Protein AF-A0A967VS75-F1 (afdb_monomer_lite)

Structure (mmCIF, N/CA/C/O backbone):
data_AF-A0A967VS75-F1
#
_entry.id   AF-A0A967VS75-F1
#
loop_
_atom_site.group_PDB
_atom_site.id
_atom_site.type_symbol
_atom_site.label_atom_id
_atom_site.label_alt_id
_atom_site.label_comp_id
_atom_site.label_asym_id
_atom_site.label_entity_id
_atom_site.label_seq_id
_atom_site.pdbx_PDB_ins_code
_atom_site.Cartn_x
_atom_site.Cartn_y
_atom_site.Cartn_z
_atom_site.occupancy
_atom_site.B_iso_or_equiv
_atom_site.auth_seq_id
_atom_site.auth_comp_id
_atom_site.auth_asym_id
_atom_site.auth_atom_id
_atom_site.pdbx_PDB_model_num
ATOM 1 N N . ARG A 1 1 ? -2.967 -2.431 6.592 1.00 58.91 1 ARG A N 1
ATOM 2 C CA . ARG A 1 1 ? -3.083 -2.536 8.071 1.00 58.91 1 ARG A CA 1
ATOM 3 C C . ARG A 1 1 ? -2.213 -1.535 8.833 1.00 58.91 1 ARG A C 1
ATOM 5 O O . ARG A 1 1 ? -2.666 -1.075 9.859 1.00 58.91 1 ARG A O 1
ATOM 12 N N . MET A 1 2 ? -1.018 -1.170 8.354 1.00 60.44 2 MET A N 1
ATOM 13 C CA . MET A 1 2 ? -0.004 -0.427 9.129 1.00 60.44 2 MET A CA 1
ATOM 14 C C . MET A 1 2 ? -0.432 0.941 9.716 1.00 60.44 2 MET A C 1
ATOM 16 O O . MET A 1 2 ? 0.204 1.395 10.656 1.00 60.44 2 MET A O 1
ATOM 20 N N . PHE A 1 3 ? -1.497 1.575 9.209 1.00 85.94 3 PHE A N 1
ATOM 21 C CA . PHE A 1 3 ? -1.961 2.890 9.687 1.00 85.94 3 PHE A CA 1
ATOM 22 C C . PHE A 1 3 ? -3.266 2.859 10.497 1.00 85.94 3 PHE A C 1
ATOM 24 O O . PHE A 1 3 ? -3.561 3.815 11.205 1.00 85.94 3 PHE A O 1
ATOM 31 N N . VAL A 1 4 ? -4.054 1.781 10.406 1.00 92.38 4 VAL A N 1
ATOM 32 C CA . VAL A 1 4 ? -5.334 1.673 11.126 1.00 92.38 4 VAL A CA 1
ATOM 33 C C . VAL A 1 4 ? -5.069 1.023 12.478 1.00 92.38 4 VAL A C 1
ATOM 35 O O . VAL A 1 4 ? -4.542 -0.087 12.526 1.00 92.38 4 VAL A O 1
ATOM 38 N N . THR A 1 5 ? -5.431 1.706 13.563 1.00 93.06 5 THR A N 1
ATOM 39 C CA . THR A 1 5 ? -5.151 1.251 14.934 1.00 93.06 5 THR A CA 1
ATOM 40 C C . THR A 1 5 ? -6.364 0.598 15.593 1.00 93.06 5 THR A C 1
ATOM 42 O O . THR A 1 5 ? -6.242 -0.501 16.127 1.00 93.06 5 THR A O 1
ATOM 45 N N . ARG A 1 6 ? -7.530 1.247 15.539 1.00 96.50 6 ARG A N 1
ATOM 46 C CA . ARG A 1 6 ? -8.807 0.765 16.088 1.00 96.50 6 ARG A CA 1
ATOM 47 C C . ARG A 1 6 ? -9.985 1.509 15.456 1.00 96.50 6 ARG A C 1
ATOM 49 O O . ARG A 1 6 ? -9.776 2.548 14.829 1.00 96.50 6 ARG A O 1
ATOM 56 N N . PHE A 1 7 ? -11.197 1.002 15.653 1.00 96.75 7 PHE A N 1
ATOM 57 C CA . PHE A 1 7 ? -12.419 1.755 15.377 1.00 96.75 7 PHE A CA 1
ATOM 58 C C . PHE A 1 7 ? -12.721 2.728 16.519 1.00 96.75 7 PHE A C 1
ATOM 60 O O . PHE A 1 7 ? -12.367 2.489 17.676 1.00 96.75 7 PHE A O 1
ATOM 67 N N . GLU A 1 8 ? -13.365 3.844 16.193 1.00 97.81 8 GLU A N 1
ATOM 68 C CA . GLU A 1 8 ? -13.858 4.775 17.203 1.00 97.81 8 GLU A CA 1
ATOM 69 C C . GLU A 1 8 ? -14.883 4.080 18.111 1.00 97.81 8 GLU A C 1
ATOM 71 O O . GLU A 1 8 ? -15.708 3.296 17.649 1.00 97.81 8 GLU A O 1
ATOM 76 N N . GLY A 1 9 ? -14.791 4.327 19.420 1.00 97.94 9 GLY A N 1
ATOM 77 C CA . GLY A 1 9 ? -15.660 3.692 20.414 1.00 97.94 9 GLY A CA 1
ATOM 78 C C . GLY A 1 9 ? -15.345 2.226 20.736 1.00 97.94 9 GLY A C 1
ATOM 79 O O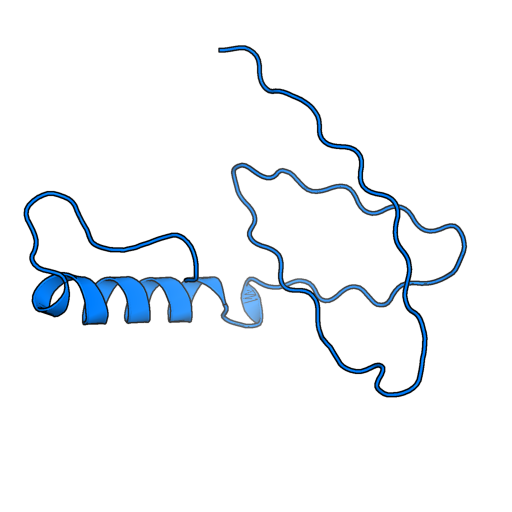 . GLY A 1 9 ? -16.029 1.655 21.576 1.00 97.94 9 GLY A O 1
ATOM 80 N N . MET A 1 10 ? -14.316 1.624 20.129 1.00 98.25 10 MET A N 1
ATOM 81 C CA . MET A 1 10 ? -13.910 0.237 20.387 1.00 98.25 10 MET A CA 1
ATOM 82 C C . MET A 1 10 ? -12.498 0.170 20.976 1.00 98.25 10 MET A C 1
ATOM 84 O O . MET A 1 10 ? -11.620 0.976 20.649 1.00 98.25 10 MET A O 1
ATOM 88 N N . THR A 1 11 ? -12.250 -0.829 21.817 1.00 97.88 11 THR A N 1
ATOM 89 C CA . THR A 1 11 ? -10.894 -1.207 22.234 1.00 97.88 11 THR A CA 1
ATOM 90 C 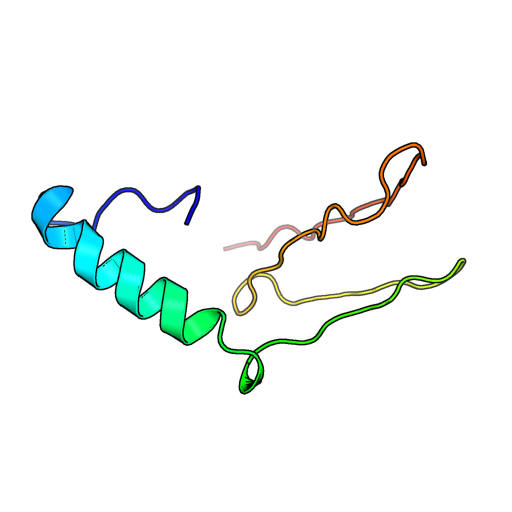C . THR A 1 11 ? -10.110 -1.796 21.049 1.00 97.88 11 THR A C 1
ATOM 92 O O . THR A 1 11 ? -10.703 -2.218 20.043 1.00 97.88 11 THR A O 1
ATOM 95 N N . PRO A 1 12 ? -8.766 -1.825 21.108 1.00 96.44 12 PRO A N 1
ATOM 96 C CA . PRO A 1 12 ? -7.953 -2.511 20.103 1.00 96.44 12 PRO A CA 1
ATOM 97 C C . PRO A 1 12 ? -8.344 -3.983 19.920 1.00 96.44 12 PRO A C 1
ATOM 99 O O . PRO A 1 12 ? -8.393 -4.464 18.788 1.00 96.44 12 PRO A O 1
ATOM 102 N N . GLU A 1 13 ? -8.660 -4.678 21.012 1.00 97.56 13 GLU A N 1
ATOM 103 C CA . GLU A 1 13 ? -9.021 -6.095 21.034 1.00 97.56 13 GLU A CA 1
ATOM 104 C C . GLU A 1 13 ? -10.349 -6.338 20.313 1.00 97.56 13 GLU A C 1
ATOM 106 O O . GLU A 1 13 ? -10.431 -7.220 19.458 1.00 97.56 13 GLU A O 1
ATOM 111 N N . GLU A 1 14 ? -11.362 -5.508 20.582 1.00 97.94 14 GLU A N 1
ATOM 112 C CA . GLU A 1 14 ? -12.652 -5.558 19.882 1.00 97.94 14 GLU A CA 1
ATOM 113 C C . GLU A 1 14 ? -12.508 -5.184 18.399 1.00 97.94 14 GLU A C 1
ATOM 115 O O . GLU A 1 14 ? -13.159 -5.765 17.531 1.00 97.94 14 GLU A O 1
ATOM 120 N N . SER A 1 15 ? -11.636 -4.222 18.085 1.00 98.19 15 SER A N 1
ATOM 121 C CA . SER A 1 15 ? -11.433 -3.737 16.714 1.00 98.19 15 SER A CA 1
ATOM 122 C C . SER A 1 15 ? -10.685 -4.733 15.835 1.00 98.19 15 SER A C 1
ATOM 124 O O . SER A 1 15 ? -10.913 -4.799 14.622 1.00 98.19 15 SER A O 1
ATOM 126 N N . ARG A 1 16 ? -9.751 -5.488 16.423 1.00 96.38 16 ARG A N 1
ATOM 127 C CA . ARG A 1 16 ? -8.824 -6.351 15.694 1.00 96.38 16 ARG A CA 1
ATOM 128 C C . ARG A 1 16 ? -9.504 -7.343 14.744 1.00 96.38 16 ARG A C 1
ATOM 130 O O . ARG A 1 16 ? -9.103 -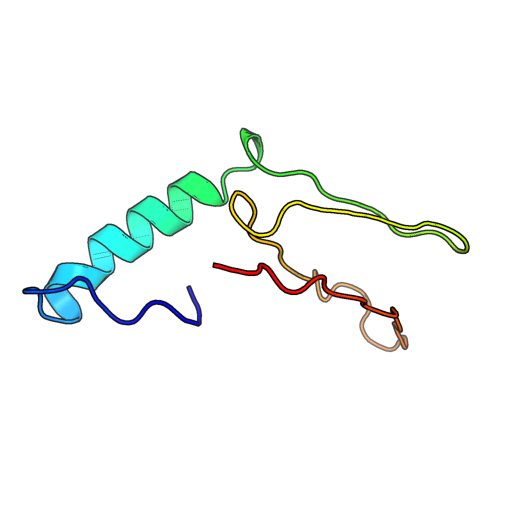7.351 13.579 1.00 96.38 16 ARG A O 1
ATOM 137 N N . PRO A 1 17 ? -10.509 -8.142 15.152 1.00 97.25 17 PRO A N 1
ATOM 138 C CA . PRO A 1 17 ? -11.145 -9.097 14.245 1.00 97.25 17 PRO A CA 1
ATOM 139 C C . PRO A 1 17 ? -11.812 -8.418 13.041 1.00 97.25 17 PRO A C 1
ATOM 141 O O . PRO A 1 17 ? -11.729 -8.937 11.930 1.00 97.25 17 PRO A O 1
ATOM 144 N N . LEU A 1 18 ? -12.406 -7.233 13.221 1.00 97.56 18 LEU A N 1
ATOM 145 C CA . LEU A 1 18 ? -13.038 -6.477 12.136 1.00 97.56 18 LEU A CA 1
ATOM 146 C C . LEU A 1 18 ? -12.008 -5.889 11.165 1.00 97.56 18 LEU A C 1
ATOM 148 O O . LEU A 1 18 ? -12.152 -6.030 9.950 1.00 97.56 18 LEU A O 1
ATOM 152 N N . ILE A 1 19 ? -10.937 -5.278 11.685 1.00 96.94 19 ILE A N 1
A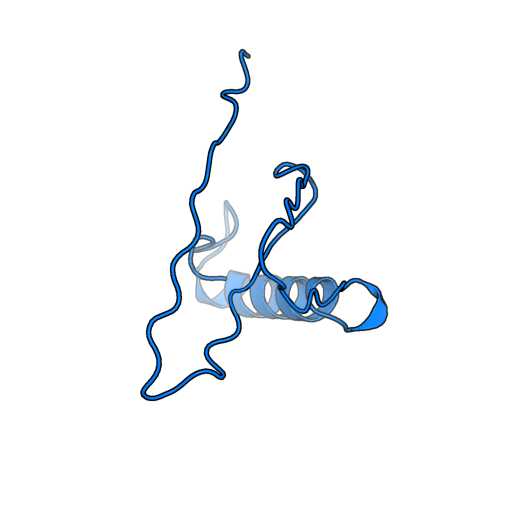TOM 153 C CA . ILE A 1 19 ? -9.810 -4.802 10.864 1.00 96.94 19 ILE A CA 1
ATOM 154 C C . ILE A 1 19 ? -9.210 -5.971 10.082 1.00 96.94 19 ILE A C 1
ATOM 156 O O . ILE A 1 19 ? -8.849 -5.831 8.907 1.00 96.94 19 ILE A O 1
ATOM 160 N N . ASP A 1 20 ? -9.100 -7.132 10.727 1.00 95.94 20 ASP A N 1
ATOM 161 C CA . ASP A 1 20 ? -8.510 -8.300 10.108 1.00 95.94 20 ASP A CA 1
ATOM 162 C C . ASP A 1 20 ? -9.399 -8.860 8.994 1.00 95.94 20 ASP A C 1
ATOM 164 O O . ASP A 1 20 ? -8.883 -9.111 7.899 1.00 95.94 20 ASP A O 1
ATOM 168 N N . PHE A 1 21 ? -10.709 -8.954 9.235 1.00 97.25 21 PHE A N 1
ATOM 169 C CA . PHE A 1 21 ? -11.720 -9.355 8.257 1.00 97.25 21 PHE A CA 1
ATOM 170 C C . PHE A 1 21 ? -11.760 -8.420 7.043 1.00 97.25 21 PHE A C 1
ATOM 172 O O . PHE A 1 21 ? -11.584 -8.877 5.913 1.00 97.25 21 PHE A O 1
ATOM 179 N N . LEU A 1 22 ? -11.925 -7.110 7.256 1.00 96.31 22 LEU A N 1
ATOM 180 C CA . LEU A 1 22 ? -11.988 -6.127 6.169 1.00 96.31 22 LEU A CA 1
ATOM 181 C C . LEU A 1 22 ? -10.677 -6.093 5.380 1.00 96.31 22 LEU A C 1
ATOM 183 O O . LEU A 1 22 ? -10.692 -6.058 4.151 1.00 96.31 22 LEU A O 1
ATOM 187 N N . GLY A 1 23 ? -9.541 -6.157 6.082 1.00 95.00 23 GLY A N 1
ATOM 188 C CA . GLY A 1 23 ? -8.217 -6.246 5.471 1.00 95.00 23 GLY A CA 1
ATOM 189 C C . GLY A 1 23 ? -8.040 -7.504 4.616 1.00 95.00 23 GLY A C 1
ATOM 190 O O . GLY A 1 23 ? -7.459 -7.439 3.533 1.00 95.00 23 GLY A O 1
ATOM 191 N N . GLY A 1 24 ? -8.562 -8.643 5.076 1.00 95.75 24 GLY A N 1
ATOM 192 C CA . GLY A 1 24 ? -8.587 -9.883 4.303 1.00 95.75 24 GLY A CA 1
ATOM 193 C C . GLY A 1 24 ? -9.467 -9.757 3.062 1.00 95.75 24 GLY A C 1
ATOM 194 O O . GLY A 1 24 ? -9.026 -10.081 1.966 1.00 95.75 24 GLY A O 1
ATOM 195 N N . HIS A 1 25 ? -10.674 -9.206 3.208 1.00 96.31 25 HIS A N 1
ATOM 196 C CA . HIS A 1 25 ? -11.600 -9.000 2.098 1.00 96.31 25 HIS A CA 1
ATOM 197 C C . HIS A 1 25 ? -11.002 -8.115 0.997 1.00 96.31 25 HIS A C 1
ATOM 199 O O . HIS A 1 25 ? -10.995 -8.522 -0.160 1.00 96.31 25 HIS A O 1
ATOM 205 N N . MET A 1 26 ? -10.452 -6.946 1.345 1.00 94.88 26 MET A N 1
ATOM 206 C CA . MET A 1 26 ? -9.905 -5.992 0.364 1.00 94.88 26 MET A CA 1
ATOM 207 C C . MET A 1 26 ? -8.629 -6.479 -0.346 1.00 94.88 26 MET A C 1
ATOM 209 O O . MET A 1 26 ? -8.264 -5.928 -1.377 1.00 94.88 26 MET A O 1
ATOM 213 N N . SER A 1 27 ? -7.927 -7.476 0.208 1.00 94.69 27 SER A N 1
ATOM 214 C CA . SER A 1 27 ? -6.673 -8.011 -0.353 1.00 94.69 27 SER A CA 1
ATOM 215 C C . SER A 1 27 ? -6.853 -9.294 -1.168 1.00 94.69 27 SER A C 1
ATOM 217 O O . SER A 1 27 ? -5.875 -9.868 -1.649 1.00 94.69 27 SER A O 1
ATOM 219 N N . ARG A 1 28 ? -8.100 -9.739 -1.347 1.00 97.06 28 ARG A N 1
ATOM 220 C CA . ARG A 1 28 ? -8.456 -10.888 -2.180 1.00 97.06 28 ARG A CA 1
ATOM 221 C C . ARG A 1 28 ? -7.989 -10.704 -3.632 1.00 97.06 28 ARG A C 1
ATOM 223 O O . ARG A 1 28 ? -8.203 -9.620 -4.178 1.00 97.06 28 ARG A O 1
ATOM 230 N N . PRO A 1 29 ? -7.409 -11.734 -4.283 1.00 96.81 29 PRO A N 1
ATOM 231 C CA . PRO A 1 29 ? -6.858 -11.626 -5.635 1.00 96.81 29 PRO A CA 1
ATOM 232 C C . PRO A 1 29 ? -7.805 -11.006 -6.669 1.00 96.81 29 PRO A C 1
ATOM 234 O O . PRO A 1 29 ? -7.353 -10.249 -7.523 1.00 96.81 29 PRO A O 1
ATOM 237 N N . GLU A 1 30 ? -9.106 -11.270 -6.554 1.00 97.69 30 GLU A N 1
ATOM 238 C CA . GLU A 1 30 ? -10.168 -10.777 -7.437 1.00 97.69 30 GLU A CA 1
ATOM 239 C C . GLU A 1 30 ? -10.331 -9.247 -7.402 1.00 97.69 30 GLU A C 1
ATOM 241 O O . GLU A 1 30 ? -10.854 -8.667 -8.349 1.00 97.69 30 GLU A O 1
ATOM 246 N N . PHE A 1 31 ? -9.861 -8.589 -6.337 1.00 97.19 31 PHE A N 1
ATOM 247 C CA . PHE A 1 31 ? -9.861 -7.130 -6.186 1.00 97.19 31 PHE A CA 1
ATOM 248 C C . PHE A 1 31 ? -8.473 -6.514 -6.374 1.00 97.19 31 PHE A C 1
ATOM 250 O O . PHE A 1 31 ? -8.284 -5.319 -6.146 1.00 97.19 31 PHE A O 1
ATOM 257 N N . THR A 1 32 ? -7.482 -7.314 -6.775 1.00 97.19 32 THR A N 1
ATOM 258 C CA . THR A 1 32 ? -6.109 -6.842 -6.943 1.00 97.19 32 THR A CA 1
ATOM 259 C C . THR A 1 32 ? -5.673 -6.847 -8.396 1.00 97.19 32 THR A C 1
ATOM 261 O O . THR A 1 32 ? -6.018 -7.721 -9.186 1.00 97.19 32 THR A O 1
ATOM 264 N N . TRP A 1 33 ? -4.816 -5.888 -8.726 1.00 96.75 33 TRP A N 1
ATOM 265 C CA . TRP A 1 33 ? -4.059 -5.882 -9.966 1.00 96.75 33 TRP A CA 1
ATOM 266 C C . TRP A 1 33 ? -2.564 -5.889 -9.646 1.00 96.75 33 TRP A C 1
ATOM 268 O O . TRP A 1 33 ? -2.070 -5.037 -8.905 1.00 96.75 33 TRP A O 1
ATOM 278 N N . ARG A 1 34 ? -1.825 -6.859 -10.202 1.00 96.12 34 ARG A N 1
ATOM 279 C CA . ARG A 1 34 ? -0.368 -6.966 -10.034 1.00 96.12 34 ARG A CA 1
ATOM 280 C C . ARG A 1 34 ? 0.346 -6.447 -11.275 1.00 96.12 34 ARG A C 1
ATOM 282 O O . ARG A 1 34 ? 0.288 -7.058 -12.340 1.00 96.12 34 ARG A O 1
ATOM 289 N N . HIS A 1 35 ? 1.089 -5.358 -11.111 1.00 96.25 35 HIS A N 1
ATOM 290 C CA . HIS A 1 35 ? 1.874 -4.761 -12.186 1.00 96.25 35 HIS A CA 1
ATOM 291 C C . HIS A 1 35 ? 3.336 -5.236 -12.174 1.00 96.25 35 HIS A C 1
ATOM 293 O O . HIS A 1 35 ? 4.028 -5.132 -11.158 1.00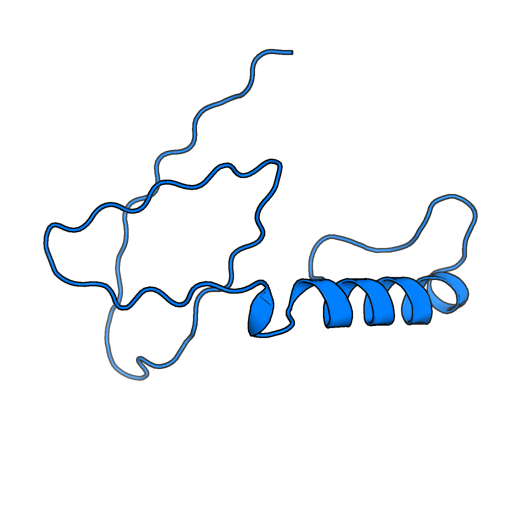 96.25 35 HIS A O 1
ATOM 299 N N . ARG A 1 36 ? 3.832 -5.713 -13.324 1.00 95.50 36 ARG A N 1
ATOM 300 C CA . ARG A 1 36 ? 5.252 -6.028 -13.542 1.00 95.50 36 ARG A CA 1
ATOM 301 C C . ARG A 1 36 ? 5.920 -4.890 -14.311 1.00 95.50 36 ARG A C 1
ATOM 303 O O . ARG A 1 36 ? 5.747 -4.783 -15.521 1.00 95.50 36 ARG A O 1
ATOM 310 N N . TRP A 1 37 ? 6.708 -4.100 -13.590 1.00 95.75 37 TRP A N 1
ATOM 311 C CA . TRP A 1 37 ? 7.404 -2.927 -14.116 1.00 95.75 37 TRP A CA 1
ATOM 312 C C . TRP A 1 37 ? 8.391 -3.256 -15.240 1.00 95.75 37 TRP A C 1
ATOM 314 O O . TRP A 1 37 ? 9.114 -4.254 -15.186 1.00 95.75 37 TRP A O 1
ATOM 324 N N . ARG A 1 38 ? 8.468 -2.350 -16.215 1.00 96.12 38 ARG A N 1
ATOM 325 C CA . ARG A 1 38 ? 9.488 -2.271 -17.265 1.00 96.12 38 ARG A CA 1
ATOM 326 C C . ARG A 1 38 ? 9.986 -0.825 -17.400 1.00 96.12 38 ARG A C 1
ATOM 328 O O . ARG A 1 38 ? 9.254 0.099 -17.038 1.00 96.12 38 ARG A O 1
ATOM 335 N N . PRO A 1 39 ? 11.207 -0.606 -17.920 1.00 96.31 39 PRO A N 1
ATOM 336 C CA . PRO A 1 39 ? 11.709 0.741 -18.180 1.00 96.31 39 PRO A CA 1
ATOM 337 C C . PRO A 1 39 ? 10.742 1.567 -19.041 1.00 96.31 39 PRO A C 1
ATOM 339 O O . PRO A 1 39 ? 10.156 1.047 -19.988 1.00 96.31 39 PRO A O 1
ATOM 342 N N . GLY A 1 40 ? 10.574 2.846 -18.694 1.00 97.19 40 GLY A N 1
ATOM 343 C CA . GLY A 1 40 ? 9.700 3.786 -19.407 1.00 97.19 40 GLY A CA 1
ATOM 344 C C . GLY A 1 40 ? 8.215 3.728 -19.030 1.00 97.19 40 GLY A C 1
ATOM 345 O O . GLY A 1 40 ? 7.438 4.524 -19.545 1.00 97.19 40 GLY A O 1
ATOM 346 N N . GLN A 1 41 ? 7.799 2.822 -18.139 1.00 97.94 41 GLN A N 1
ATOM 347 C CA . GLN A 1 41 ? 6.401 2.737 -17.710 1.00 97.94 41 GLN A CA 1
ATOM 348 C C . GLN A 1 41 ? 6.063 3.732 -16.599 1.00 97.94 41 GLN A C 1
ATOM 350 O O . GLN A 1 41 ? 6.852 3.966 -15.683 1.00 97.94 41 GLN A O 1
ATOM 355 N N . VAL A 1 42 ? 4.835 4.245 -16.657 1.00 97.50 42 VAL A N 1
ATOM 356 C CA . VAL A 1 42 ? 4.213 5.066 -15.618 1.00 97.50 42 VAL A CA 1
ATOM 357 C C . VAL A 1 42 ? 2.904 4.399 -15.217 1.00 97.50 42 VAL A C 1
ATOM 359 O O . VAL A 1 42 ? 2.135 3.966 -16.074 1.00 97.50 42 VAL A O 1
ATOM 362 N N . VAL A 1 43 ? 2.659 4.311 -13.912 1.00 97.44 43 VAL A N 1
ATOM 363 C CA . VAL A 1 43 ? 1.384 3.857 -13.352 1.00 97.44 43 VAL A CA 1
ATOM 364 C C . VAL A 1 43 ? 0.806 5.000 -12.537 1.00 97.44 43 VAL A C 1
ATOM 366 O O . VAL A 1 43 ? 1.506 5.593 -11.719 1.00 97.44 43 VAL A O 1
ATOM 369 N N . ILE A 1 44 ? -0.473 5.278 -12.764 1.00 96.88 44 ILE A N 1
ATOM 370 C CA . ILE A 1 44 ? -1.259 6.263 -12.026 1.00 96.88 44 ILE A CA 1
ATOM 371 C C . ILE A 1 44 ? -2.392 5.500 -11.340 1.00 96.88 44 ILE A C 1
ATOM 373 O O . ILE A 1 44 ? -2.982 4.603 -11.942 1.00 96.88 44 ILE A O 1
ATOM 377 N N . TRP A 1 45 ? -2.679 5.834 -10.085 1.00 96.00 45 TRP A N 1
ATOM 378 C CA . TRP A 1 45 ? -3.801 5.273 -9.336 1.00 96.00 45 TRP A CA 1
ATOM 379 C C . TRP A 1 45 ? -4.511 6.370 -8.544 1.00 96.00 45 TRP A C 1
ATOM 381 O O . TRP A 1 45 ? -3.883 7.339 -8.116 1.00 96.00 45 TRP A O 1
ATOM 391 N N . ASP A 1 46 ? -5.814 6.199 -8.327 1.00 95.38 46 ASP A N 1
ATOM 392 C CA . ASP A 1 46 ? -6.592 7.060 -7.438 1.00 95.38 46 ASP A CA 1
ATOM 393 C C . ASP A 1 46 ? -6.418 6.584 -5.990 1.00 95.38 46 ASP A C 1
ATOM 395 O O . ASP A 1 46 ? -6.851 5.489 -5.619 1.00 95.38 46 ASP A O 1
ATOM 399 N N . ASN A 1 47 ? -5.758 7.392 -5.162 1.00 93.38 47 ASN A N 1
ATOM 400 C CA . ASN A 1 47 ? -5.425 7.024 -3.786 1.00 93.38 47 ASN A CA 1
ATOM 401 C C . ASN A 1 47 ? -6.635 7.057 -2.827 1.00 93.38 47 ASN A C 1
ATOM 403 O O . ASN A 1 47 ? -6.491 6.650 -1.677 1.00 93.38 47 ASN A O 1
ATOM 407 N N . ARG A 1 48 ? -7.816 7.506 -3.274 1.00 91.44 48 ARG A N 1
ATOM 408 C CA . ARG A 1 48 ? -9.056 7.501 -2.474 1.00 91.44 48 ARG A CA 1
ATOM 409 C C . ARG A 1 48 ? -9.709 6.125 -2.425 1.00 91.44 48 ARG A C 1
ATOM 411 O O . ARG A 1 48 ? -10.339 5.771 -1.434 1.00 91.44 48 ARG A O 1
ATOM 418 N N . PHE A 1 49 ? -9.531 5.337 -3.483 1.00 92.62 49 PHE A N 1
ATOM 419 C CA . PHE A 1 49 ? -10.211 4.049 -3.656 1.00 92.62 49 PHE A CA 1
ATOM 420 C C . PHE A 1 49 ? -9.255 2.862 -3.746 1.00 92.62 49 PHE A C 1
ATOM 422 O O . PHE A 1 49 ? -9.692 1.730 -3.944 1.00 92.62 49 PHE A O 1
ATOM 429 N N . THR A 1 50 ? -7.948 3.095 -3.619 1.00 95.12 50 THR A N 1
ATOM 430 C CA . THR A 1 50 ? -6.947 2.042 -3.779 1.00 95.12 50 THR A CA 1
ATOM 431 C C . THR A 1 50 ? -5.995 1.974 -2.598 1.00 95.12 50 THR A C 1
ATOM 433 O O . THR A 1 50 ? -5.594 2.974 -2.007 1.00 95.12 50 THR A O 1
ATOM 436 N N . LEU A 1 51 ? -5.587 0.748 -2.287 1.00 94.88 51 LEU A N 1
ATOM 437 C CA . LEU A 1 51 ? -4.404 0.466 -1.491 1.00 94.88 51 LEU A CA 1
ATOM 438 C C . LEU A 1 51 ? -3.382 -0.207 -2.400 1.00 94.88 51 LEU A C 1
ATOM 440 O O . LEU A 1 51 ? -3.739 -0.958 -3.306 1.00 94.88 51 LEU A O 1
ATOM 444 N N . HIS A 1 52 ? -2.103 0.040 -2.146 1.00 94.69 52 HIS A N 1
ATOM 445 C CA . HIS A 1 52 ? -1.017 -0.569 -2.903 1.00 94.69 52 HIS A CA 1
ATOM 446 C C . HIS A 1 52 ? 0.001 -1.211 -1.966 1.00 94.69 52 HIS A C 1
ATOM 448 O O . HIS A 1 52 ? 0.217 -0.764 -0.838 1.00 94.69 52 HIS A O 1
ATOM 454 N N . TYR A 1 53 ? 0.634 -2.277 -2.449 1.00 93.50 53 TYR A N 1
ATOM 455 C CA . TYR A 1 53 ? 1.626 -3.037 -1.702 1.00 93.50 53 TYR A CA 1
ATOM 456 C C . TYR A 1 53 ? 2.868 -3.280 -2.573 1.00 93.50 53 TYR A C 1
ATOM 458 O O . TYR A 1 53 ? 2.751 -3.902 -3.635 1.00 93.50 53 TYR A O 1
ATOM 466 N N . PRO A 1 54 ? 4.062 -2.801 -2.172 1.00 92.50 54 PRO A N 1
ATOM 467 C CA . PRO A 1 54 ? 5.291 -3.123 -2.877 1.00 92.50 54 PRO A CA 1
ATOM 468 C C . PRO A 1 54 ? 5.707 -4.562 -2.558 1.00 92.50 54 PRO A C 1
ATOM 470 O O . PRO A 1 54 ? 6.018 -4.896 -1.419 1.00 92.50 54 PRO A O 1
ATOM 473 N N . ILE A 1 55 ? 5.750 -5.415 -3.579 1.00 93.62 55 ILE A N 1
ATOM 474 C CA . ILE A 1 55 ? 6.274 -6.776 -3.438 1.00 93.62 55 ILE A CA 1
ATOM 475 C C . ILE A 1 55 ? 7.798 -6.692 -3.369 1.00 93.62 55 ILE A C 1
ATOM 477 O O . ILE A 1 55 ? 8.418 -6.134 -4.272 1.00 93.62 55 ILE A O 1
ATOM 481 N N . ASN A 1 56 ? 8.389 -7.215 -2.295 1.00 90.62 56 ASN A N 1
ATOM 482 C CA . ASN A 1 56 ? 9.835 -7.234 -2.081 1.00 90.62 56 ASN A CA 1
ATOM 483 C C . ASN A 1 56 ? 10.460 -8.541 -2.605 1.00 90.62 56 ASN A C 1
ATOM 485 O O . ASN A 1 56 ? 11.023 -9.318 -1.840 1.00 90.62 56 ASN A O 1
ATOM 489 N N . ASP A 1 57 ? 10.302 -8.816 -3.901 1.00 91.56 57 ASP A N 1
ATOM 490 C CA . ASP A 1 57 ? 10.753 -10.043 -4.582 1.00 91.56 57 ASP A CA 1
ATOM 491 C C . ASP A 1 57 ? 12.055 -9.857 -5.392 1.00 91.56 57 ASP A C 1
ATOM 493 O O . ASP A 1 57 ? 12.325 -10.602 -6.330 1.00 91.56 57 ASP A O 1
ATOM 497 N N . PHE A 1 58 ? 12.880 -8.868 -5.030 1.00 90.12 58 PHE A N 1
ATOM 498 C CA . PHE A 1 58 ? 14.073 -8.449 -5.784 1.00 90.12 58 PHE A CA 1
ATOM 499 C C . PHE A 1 58 ? 15.358 -8.415 -4.933 1.00 90.12 58 PHE A C 1
ATOM 501 O O . PHE A 1 58 ? 16.218 -7.554 -5.119 1.00 90.12 58 PHE A O 1
ATOM 508 N N . THR A 1 59 ? 15.500 -9.346 -3.985 1.00 91.88 59 THR A N 1
ATOM 509 C CA . THR A 1 59 ? 16.667 -9.449 -3.090 1.00 91.88 59 THR A CA 1
ATOM 510 C C . THR A 1 59 ? 17.992 -9.362 -3.851 1.00 91.88 59 THR A C 1
ATOM 512 O O . THR A 1 59 ? 18.185 -10.040 -4.855 1.00 91.88 59 THR A O 1
ATOM 515 N N . GLY A 1 60 ? 18.915 -8.526 -3.366 1.00 93.69 60 GLY A N 1
ATOM 516 C CA . GLY A 1 60 ? 20.231 -8.324 -3.988 1.00 93.69 60 GLY A CA 1
ATOM 517 C C . GLY A 1 60 ? 20.248 -7.332 -5.157 1.00 93.69 60 GLY A C 1
ATOM 518 O O . GLY A 1 60 ? 21.322 -6.993 -5.646 1.00 93.69 60 GLY A O 1
ATOM 519 N N . HIS A 1 61 ? 19.092 -6.808 -5.573 1.00 93.88 61 HIS A N 1
ATOM 520 C CA . HIS A 1 61 ? 18.991 -5.815 -6.639 1.00 93.88 61 HIS A CA 1
ATOM 521 C C . HIS A 1 61 ? 18.457 -4.479 -6.120 1.00 93.88 61 HIS A C 1
ATOM 523 O O . HIS A 1 61 ? 17.570 -4.414 -5.269 1.00 93.88 61 HIS A O 1
ATOM 529 N N . ARG A 1 62 ? 18.965 -3.376 -6.678 1.00 93.50 62 ARG A N 1
ATOM 530 C CA . ARG A 1 62 ? 18.407 -2.043 -6.427 1.00 93.50 62 ARG A CA 1
ATOM 531 C C . ARG A 1 62 ? 17.157 -1.839 -7.280 1.00 93.50 62 ARG A C 1
ATOM 533 O O . ARG A 1 62 ? 17.208 -1.990 -8.498 1.00 93.50 62 ARG A O 1
ATOM 540 N N . ARG A 1 63 ? 16.069 -1.392 -6.653 1.00 93.88 63 ARG A N 1
ATOM 541 C CA . ARG A 1 63 ? 14.843 -0.951 -7.329 1.00 93.88 63 ARG A CA 1
ATOM 542 C C . ARG A 1 63 ? 14.539 0.498 -6.949 1.00 93.88 63 ARG A C 1
ATOM 544 O O . ARG A 1 63 ? 14.361 0.798 -5.774 1.00 93.88 63 ARG A O 1
ATOM 551 N N . LEU A 1 64 ? 14.495 1.388 -7.941 1.00 94.25 64 LEU A N 1
ATOM 552 C CA . LEU A 1 64 ? 14.200 2.814 -7.770 1.00 94.25 64 LEU A CA 1
ATOM 553 C C . LEU A 1 64 ? 12.980 3.189 -8.613 1.00 94.25 64 LEU A C 1
ATOM 555 O O . LEU A 1 64 ? 12.924 2.858 -9.794 1.00 94.25 64 LEU A O 1
ATOM 559 N N . LEU A 1 65 ? 12.031 3.896 -8.004 1.00 96.31 65 LEU A N 1
ATOM 560 C CA . LEU A 1 65 ? 10.902 4.524 -8.683 1.00 96.31 65 LEU A CA 1
ATOM 561 C C . LEU A 1 65 ? 10.793 5.969 -8.203 1.00 96.31 65 LEU A C 1
ATOM 563 O O . LEU A 1 65 ? 11.071 6.257 -7.039 1.00 96.31 65 LEU A O 1
ATOM 567 N N . TYR A 1 66 ? 10.353 6.855 -9.089 1.00 97.31 66 TYR A N 1
ATOM 568 C CA . TYR A 1 66 ? 10.000 8.226 -8.738 1.00 97.31 66 TYR A CA 1
ATOM 569 C C . TYR A 1 66 ? 8.490 8.304 -8.535 1.00 97.31 66 TYR A C 1
ATOM 571 O O . TYR A 1 66 ? 7.728 7.763 -9.336 1.00 97.31 66 TYR A O 1
ATOM 579 N N . ARG A 1 67 ? 8.055 8.956 -7.454 1.00 97.00 67 ARG A N 1
ATOM 580 C CA . ARG A 1 67 ? 6.637 9.157 -7.146 1.00 97.00 67 ARG A CA 1
ATOM 581 C C . ARG A 1 67 ? 6.331 10.647 -7.126 1.00 97.00 67 ARG A C 1
ATOM 583 O O . ARG A 1 67 ? 7.016 11.401 -6.444 1.00 97.00 67 ARG A O 1
ATOM 590 N N . CYS A 1 68 ? 5.272 11.031 -7.825 1.00 96.62 68 CYS A N 1
ATOM 591 C CA . CYS A 1 68 ? 4.614 12.321 -7.680 1.00 96.62 68 CYS A CA 1
ATOM 592 C C . CYS A 1 68 ? 3.214 12.069 -7.110 1.00 96.62 68 CYS A C 1
ATOM 594 O O . CYS A 1 68 ? 2.567 11.088 -7.479 1.00 96.62 68 CYS A O 1
ATOM 596 N N . SER A 1 69 ? 2.778 12.917 -6.187 1.00 95.12 69 SER A N 1
ATOM 597 C CA . SER A 1 69 ? 1.447 12.863 -5.589 1.00 95.12 69 SER A CA 1
ATOM 598 C C . SER A 1 69 ? 0.784 14.214 -5.795 1.00 95.12 69 SER A C 1
ATOM 600 O O . SER A 1 69 ? 1.407 15.243 -5.542 1.00 95.12 69 SER A O 1
ATOM 602 N N . THR A 1 70 ? -0.461 14.206 -6.258 1.00 92.56 70 THR A N 1
ATOM 603 C CA . THR A 1 70 ? -1.295 15.404 -6.255 1.00 92.56 70 THR A CA 1
ATOM 604 C C . THR A 1 70 ? -1.774 15.663 -4.834 1.00 92.56 70 THR A C 1
ATOM 606 O O . THR A 1 70 ? -2.037 14.722 -4.082 1.00 92.56 70 THR A O 1
ATOM 609 N N . VAL A 1 71 ? -1.880 16.933 -4.468 1.00 87.69 71 VAL A N 1
ATOM 610 C CA . VAL A 1 71 ? -2.624 17.340 -3.277 1.00 87.69 71 VAL A CA 1
ATOM 611 C C . VAL A 1 71 ? -4.094 17.455 -3.660 1.00 87.69 71 VAL A C 1
ATOM 613 O O . VAL A 1 71 ? -4.411 17.896 -4.763 1.00 87.69 71 VAL A O 1
ATOM 616 N N . GLU A 1 72 ? -4.981 17.001 -2.785 1.00 79.44 72 GLU A N 1
ATOM 617 C CA . GLU A 1 72 ? -6.403 17.312 -2.900 1.00 79.44 72 GLU A CA 1
ATOM 618 C C . GLU A 1 72 ? -6.616 18.646 -2.174 1.00 79.44 72 GLU A C 1
ATOM 620 O O . GLU A 1 72 ? -6.159 18.801 -1.039 1.00 79.44 72 GLU A O 1
ATOM 625 N N . GLU A 1 73 ? -7.231 19.625 -2.839 1.00 66.81 73 GLU A N 1
ATOM 626 C CA . GLU A 1 73 ? -7.789 20.787 -2.142 1.00 66.81 73 GLU A CA 1
ATOM 627 C C . GLU A 1 73 ? -9.192 20.418 -1.653 1.00 66.81 73 GLU A C 1
ATOM 629 O O . GLU A 1 73 ? -9.945 19.757 -2.374 1.00 66.81 73 GLU A O 1
ATOM 634 N N . ALA A 1 74 ? -9.477 20.782 -0.402 1.00 56.94 74 ALA A 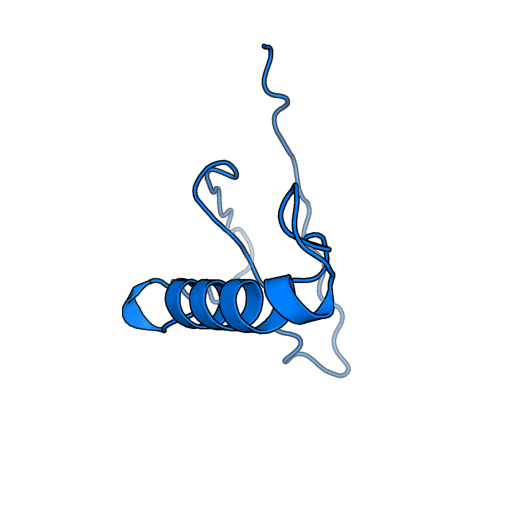N 1
ATOM 635 C CA . ALA A 1 74 ? -10.742 20.519 0.279 1.00 56.94 74 ALA A CA 1
ATOM 636 C C . ALA A 1 74 ? -11.882 21.397 -0.251 1.00 56.94 74 ALA A C 1
ATOM 638 O O . ALA A 1 74 ? -11.613 22.576 -0.575 1.00 56.94 74 ALA A O 1
#

Radius of gyration: 16.34 Å; chains: 1; bounding box: 36×32×42 Å

pLDDT: mean 93.22, std 8.36, range [56.94, 98.25]

Sequence (74 aa):
RMFVTRFEGMTPEESRPLIDFLGGHMSRPEFTWRHRWRPGQVVIWDNRFTLHYPINDFTGHRRLLYRCSTVEEA

Foldseek 3Di:
DVPDQADPPDDSVRRVVVCVVVVVVCPPPVNDDDDDDDPPDDDDDDPVPDDDDDDPPQPPDDDDDDDDDDDDDD

Secondary structure (DSSP, 8-state):
-TT----TTS-HHHHHHHHHHHHHHHTSGGG-------TT------TTT---------TTS--------PPPP-